Protein AF-A0A0C2MKM5-F1 (afdb_monomer_lite)

Sequence (102 aa):
MLTIRDTMNKFSLKQKVVAFSADNTNSDFGGAYLIGTRNIYANLKRALGRFEMLDIGFSAYILHEAMQTAAECLPSDVEYIVCMIFQYISICTVRVEKLKDF

pLDDT: mean 84.59, std 7.72, range [51.5, 93.44]

Radius of gyration: 22.93 Å; chains: 1; bounding box: 51×42×45 Å

Foldseek 3Di:
DQDPVNVCVVVVCLVVQQEDEDAPDCQAQHDPVQGLHNHPPNVSCVVSVPPRYYYDYDPVNVVVVVVVVVCVPDPDNPVVVVVVVVVVCVVVVVVVVVVVVD

Structure (mmCIF, N/CA/C/O backbone):
data_AF-A0A0C2MKM5-F1
#
_entry.id   AF-A0A0C2MKM5-F1
#
loop_
_atom_site.group_PDB
_atom_site.id
_atom_site.type_symbol
_atom_site.label_atom_id
_atom_site.label_alt_id
_atom_site.label_comp_id
_atom_site.label_asym_id
_atom_site.label_entity_id
_atom_site.label_seq_id
_atom_site.pdbx_PDB_ins_code
_atom_site.Cartn_x
_atom_site.Cartn_y
_atom_site.Cartn_z
_atom_site.occupancy
_atom_site.B_iso_or_equiv
_atom_site.auth_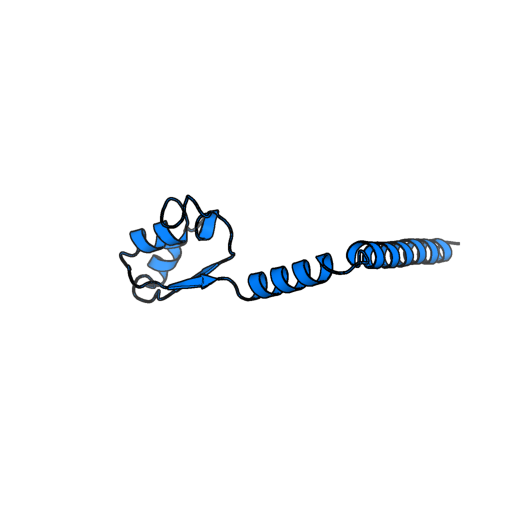seq_id
_atom_site.auth_comp_id
_atom_site.auth_asym_id
_atom_site.auth_atom_id
_atom_site.pdbx_PDB_model_num
ATOM 1 N N . MET A 1 1 ? 5.564 14.124 17.395 1.00 51.50 1 MET A N 1
ATOM 2 C CA . MET A 1 1 ? 4.864 13.340 16.355 1.00 51.50 1 MET A CA 1
ATOM 3 C C . MET A 1 1 ? 3.447 13.084 16.850 1.00 51.50 1 MET A C 1
ATOM 5 O O . MET A 1 1 ? 3.309 12.487 17.906 1.00 51.50 1 MET A O 1
ATOM 9 N N . LEU A 1 2 ? 2.422 13.619 16.180 1.00 64.38 2 LEU A N 1
ATOM 10 C CA . LEU A 1 2 ? 1.019 13.344 16.527 1.00 64.38 2 LEU A CA 1
ATOM 11 C C . LEU A 1 2 ? 0.650 11.960 15.997 1.00 64.38 2 LEU A C 1
ATOM 13 O O . LEU A 1 2 ? 0.889 11.674 14.824 1.00 64.38 2 LEU A O 1
ATOM 17 N N . THR A 1 3 ? 0.088 11.100 16.843 1.00 84.62 3 THR A N 1
ATOM 18 C CA . THR A 1 3 ? -0.397 9.794 16.388 1.00 84.62 3 THR A CA 1
ATOM 19 C C . THR A 1 3 ? -1.752 9.945 15.693 1.00 84.62 3 THR A C 1
ATOM 21 O O . THR A 1 3 ? -2.487 10.906 15.934 1.00 84.62 3 THR A O 1
ATOM 24 N N . ILE A 1 4 ? -2.140 8.967 14.864 1.00 85.62 4 ILE A N 1
ATOM 25 C CA . ILE A 1 4 ? -3.470 8.929 14.219 1.00 85.62 4 ILE A CA 1
ATOM 26 C C . ILE A 1 4 ? -4.587 9.080 15.271 1.00 85.62 4 ILE A C 1
ATOM 28 O O . ILE A 1 4 ? -5.587 9.763 15.046 1.00 85.62 4 ILE A O 1
ATOM 32 N N . ARG A 1 5 ? -4.395 8.502 16.465 1.00 83.56 5 ARG A N 1
ATOM 33 C CA . ARG A 1 5 ? -5.350 8.571 17.577 1.00 83.56 5 ARG A CA 1
ATOM 34 C C . ARG A 1 5 ? -5.530 9.988 18.114 1.00 83.56 5 ARG A C 1
ATOM 36 O O . ARG A 1 5 ? -6.666 10.382 18.380 1.00 83.56 5 ARG A O 1
ATOM 43 N N . ASP A 1 6 ? -4.443 10.741 18.245 1.00 89.56 6 ASP A N 1
ATOM 44 C CA . ASP A 1 6 ? -4.471 12.117 18.750 1.00 89.56 6 ASP A CA 1
ATOM 45 C C . ASP A 1 6 ? -5.217 13.033 17.781 1.00 89.56 6 ASP A C 1
ATOM 47 O O . ASP A 1 6 ? -6.090 13.799 18.193 1.00 89.56 6 ASP A O 1
ATOM 51 N N . THR A 1 7 ? -4.956 12.880 16.481 1.00 90.44 7 THR A N 1
ATOM 52 C CA . THR A 1 7 ? -5.672 13.598 15.420 1.00 90.44 7 THR A CA 1
ATOM 53 C C . THR A 1 7 ? -7.166 13.273 15.444 1.00 90.44 7 THR A C 1
ATOM 55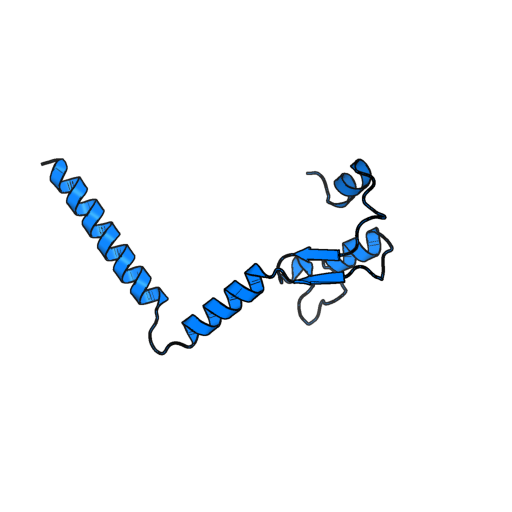 O O . THR A 1 7 ? -7.998 14.179 15.464 1.00 90.44 7 THR A O 1
ATOM 58 N N . MET A 1 8 ? -7.539 11.993 15.530 1.00 89.00 8 MET A N 1
ATOM 59 C CA . MET A 1 8 ? -8.953 11.603 15.596 1.00 89.00 8 MET A CA 1
ATOM 60 C C . MET A 1 8 ? -9.665 12.132 16.845 1.00 89.00 8 MET A C 1
ATOM 62 O O . MET A 1 8 ? -10.836 12.502 16.758 1.00 89.00 8 MET A O 1
ATOM 66 N N . ASN A 1 9 ? -8.987 12.166 17.997 1.00 89.31 9 ASN A N 1
ATOM 67 C CA . ASN A 1 9 ? -9.532 12.742 19.227 1.00 89.31 9 ASN A CA 1
ATOM 68 C C . ASN A 1 9 ? -9.754 14.248 19.077 1.00 89.31 9 ASN A C 1
ATOM 70 O O . ASN A 1 9 ? -10.850 14.728 19.356 1.00 89.31 9 ASN A O 1
ATOM 74 N N . LYS A 1 10 ? -8.741 14.972 18.582 1.00 93.44 10 LYS A N 1
ATOM 75 C CA . LYS A 1 10 ? -8.785 16.427 18.381 1.00 93.44 10 LYS A CA 1
ATOM 76 C C . LYS A 1 10 ? -9.979 16.859 17.526 1.00 93.44 10 LYS A C 1
ATOM 78 O O . LYS A 1 10 ? -10.598 17.876 17.814 1.00 93.44 10 LYS A O 1
ATOM 83 N N . PHE A 1 11 ? -10.314 16.076 16.503 1.00 92.88 11 PHE A N 1
ATOM 84 C CA . PHE A 1 11 ? -11.400 16.384 15.567 1.00 92.88 11 PHE A CA 1
ATOM 85 C C . PHE A 1 11 ? -12.693 15.591 15.823 1.00 92.88 11 PHE A C 1
ATOM 87 O O . PHE A 1 11 ? -13.617 15.650 15.013 1.00 92.88 11 PHE A O 1
ATOM 94 N N . SER A 1 12 ? -12.787 14.846 16.932 1.00 91.69 12 SER A N 1
ATOM 95 C CA . SER A 1 12 ? -13.960 14.017 17.269 1.00 91.69 12 SER A CA 1
ATOM 96 C C . SER A 1 12 ? -14.387 13.062 16.138 1.00 91.69 12 SER A C 1
ATOM 98 O O . SER A 1 12 ? -15.572 12.865 15.865 1.00 91.69 12 SER A O 1
ATOM 100 N N . LEU A 1 13 ? -13.406 12.456 15.460 1.00 89.50 13 LEU A N 1
ATOM 101 C CA . LEU A 1 13 ? -13.621 11.629 14.265 1.00 89.50 13 LEU A CA 1
ATOM 102 C C . LEU A 1 13 ? -13.814 10.144 14.564 1.00 89.50 13 LEU A C 1
ATOM 104 O O . LEU A 1 13 ? -14.237 9.411 13.679 1.00 89.50 13 LEU A O 1
ATOM 108 N N . LYS A 1 14 ? -13.550 9.685 15.795 1.00 85.88 14 LYS A N 1
ATOM 109 C CA . LYS A 1 14 ? -13.606 8.257 16.164 1.00 85.88 14 LYS A CA 1
ATOM 110 C C . LYS A 1 14 ? -14.883 7.549 15.700 1.00 85.88 14 LYS A C 1
ATOM 112 O O . LYS A 1 14 ? -14.813 6.425 15.221 1.00 85.88 14 LYS A O 1
ATOM 117 N N . GLN A 1 15 ? -16.034 8.212 15.827 1.00 86.06 15 GLN A N 1
ATOM 118 C CA . GLN A 1 15 ? -17.338 7.650 15.457 1.00 86.06 15 GLN A CA 1
ATOM 119 C C . GLN A 1 15 ? -17.719 7.861 1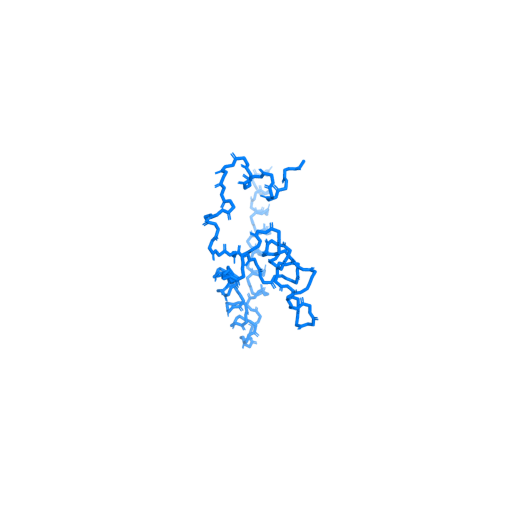3.979 1.00 86.06 15 GLN A C 1
ATOM 121 O O . GLN A 1 15 ? -18.787 7.437 13.545 1.00 86.06 15 GLN A O 1
ATOM 126 N N . LYS A 1 16 ? -16.867 8.528 13.201 1.00 88.81 16 LYS A N 1
ATOM 127 C CA . LYS A 1 16 ? -17.096 8.844 11.785 1.00 88.81 16 LYS A CA 1
ATOM 128 C C . LYS A 1 16 ? -16.220 8.016 10.846 1.00 88.81 16 LYS A C 1
ATOM 130 O O . LYS A 1 16 ? -16.433 8.048 9.641 1.00 88.81 16 LYS A O 1
ATOM 135 N N . VAL A 1 17 ? -15.244 7.279 11.379 1.00 89.12 17 VAL A N 1
ATOM 136 C CA . VAL A 1 17 ? -14.395 6.396 10.574 1.00 89.12 17 VAL A CA 1
ATOM 137 C C . VAL A 1 17 ? -15.215 5.192 10.111 1.00 89.12 17 VAL A C 1
ATOM 139 O O . VAL A 1 17 ? -15.782 4.464 10.933 1.00 89.12 17 VAL A O 1
ATOM 142 N N . VAL A 1 18 ? -15.270 5.011 8.793 1.00 90.06 18 VAL A N 1
ATOM 143 C CA . VAL A 1 18 ? -16.007 3.935 8.107 1.00 90.06 18 VAL A CA 1
ATOM 144 C C . VAL A 1 18 ? -15.084 3.005 7.323 1.00 90.06 18 VAL A C 1
ATOM 146 O O . VAL A 1 18 ? -15.381 1.825 7.177 1.00 90.06 18 VAL A O 1
ATOM 149 N N . ALA A 1 19 ? -13.937 3.508 6.872 1.00 91.38 19 ALA A N 1
ATOM 150 C CA . ALA A 1 19 ? -12.967 2.744 6.110 1.00 91.38 19 ALA A CA 1
ATOM 151 C C . ALA A 1 19 ? -11.544 3.212 6.413 1.00 91.38 19 ALA A C 1
ATOM 153 O O . ALA A 1 19 ? -11.320 4.364 6.796 1.00 91.38 19 ALA A O 1
ATOM 154 N N . PHE A 1 20 ? -10.597 2.307 6.206 1.00 90.81 20 PHE A N 1
ATOM 155 C CA . PHE A 1 20 ? -9.172 2.584 6.192 1.00 90.81 20 PHE A CA 1
ATOM 156 C C . PHE A 1 20 ? -8.633 2.226 4.812 1.00 90.81 20 PHE A C 1
ATOM 158 O O . PHE A 1 20 ? -8.825 1.106 4.340 1.00 90.81 20 PHE A O 1
ATOM 165 N N . SER A 1 21 ? -7.983 3.195 4.173 1.00 91.12 21 SER A N 1
ATOM 166 C CA . SER A 1 21 ? -7.313 3.001 2.895 1.00 91.12 21 SER A CA 1
ATOM 167 C C . SER A 1 21 ? -5.847 3.361 3.024 1.00 91.12 21 SER A C 1
ATOM 169 O O . SER A 1 21 ? -5.520 4.401 3.600 1.00 91.12 21 SER A O 1
ATOM 171 N N . ALA A 1 22 ? -4.994 2.475 2.529 1.00 89.38 22 ALA A N 1
ATOM 172 C CA . ALA A 1 22 ? -3.549 2.591 2.608 1.00 89.38 22 ALA A CA 1
ATOM 173 C C . ALA A 1 22 ? -2.889 1.714 1.531 1.00 89.38 22 ALA A C 1
ATOM 175 O O . ALA A 1 22 ? -3.589 1.061 0.744 1.00 89.38 22 ALA A O 1
ATOM 176 N N . ASP A 1 23 ? -1.560 1.728 1.468 1.00 85.00 23 ASP A N 1
ATOM 177 C CA . ASP A 1 23 ? -0.827 0.868 0.543 1.00 85.00 23 ASP A CA 1
ATOM 178 C C . ASP A 1 23 ? -0.931 -0.608 0.969 1.00 85.00 23 ASP A C 1
ATOM 180 O O . ASP A 1 23 ? -1.282 -0.924 2.104 1.00 85.00 23 ASP A O 1
ATOM 184 N N . ASN A 1 24 ? -0.666 -1.550 0.059 1.00 80.75 24 ASN A N 1
ATOM 185 C CA . ASN A 1 24 ? -0.757 -2.977 0.392 1.00 80.75 24 ASN A CA 1
ATOM 186 C C . ASN A 1 24 ? 0.499 -3.494 1.119 1.00 80.75 24 ASN A C 1
ATOM 188 O O . ASN A 1 24 ? 0.906 -4.643 0.934 1.00 80.75 24 ASN A O 1
ATOM 192 N N . THR A 1 25 ? 1.171 -2.650 1.907 1.00 85.94 25 THR A N 1
ATOM 193 C CA . THR A 1 25 ? 2.341 -3.097 2.656 1.00 85.94 25 THR A CA 1
ATOM 194 C C . THR A 1 25 ? 1.932 -3.980 3.829 1.00 85.94 25 THR A C 1
ATOM 196 O O . THR A 1 25 ? 0.867 -3.848 4.442 1.00 85.94 25 THR A O 1
ATOM 199 N N . ASN A 1 26 ? 2.847 -4.872 4.214 1.00 87.62 26 ASN A N 1
ATOM 200 C CA . ASN A 1 26 ? 2.660 -5.743 5.374 1.00 87.62 26 ASN A CA 1
ATOM 201 C C . ASN A 1 26 ? 2.435 -4.962 6.681 1.00 87.62 26 ASN A C 1
ATOM 203 O O . ASN A 1 26 ? 1.847 -5.500 7.616 1.00 87.62 26 ASN A O 1
ATOM 207 N N . SER A 1 27 ? 2.903 -3.716 6.763 1.00 89.44 27 SER A N 1
ATOM 208 C CA . SER A 1 27 ? 2.702 -2.849 7.926 1.00 89.44 27 SER A CA 1
ATOM 209 C C . SER A 1 27 ? 1.249 -2.389 8.054 1.00 89.44 27 SER A C 1
ATOM 211 O O . SER A 1 27 ? 0.726 -2.312 9.171 1.00 89.44 27 SER A O 1
ATOM 213 N N . ASP A 1 28 ? 0.587 -2.132 6.926 1.00 90.44 28 ASP A N 1
ATOM 214 C CA . ASP A 1 28 ? -0.745 -1.535 6.884 1.00 90.44 28 ASP A CA 1
ATOM 215 C C . ASP A 1 28 ? -1.846 -2.576 7.080 1.00 90.44 28 ASP A C 1
ATOM 217 O O . ASP A 1 28 ? -2.649 -2.448 8.015 1.00 90.44 28 ASP A O 1
ATOM 221 N N . PHE A 1 29 ? -1.829 -3.646 6.280 1.00 89.38 29 PHE A N 1
ATOM 222 C CA . PHE A 1 29 ? -2.868 -4.689 6.289 1.00 89.38 29 PHE A CA 1
ATOM 223 C C . PHE A 1 29 ? -2.396 -6.052 6.821 1.00 89.38 29 PHE A C 1
ATOM 225 O O . PHE A 1 29 ? -3.219 -6.884 7.218 1.00 89.38 29 PHE A O 1
ATOM 232 N N . GLY A 1 30 ? -1.081 -6.257 6.945 1.00 86.69 30 GLY A N 1
ATOM 233 C CA . GLY A 1 30 ? -0.488 -7.549 7.298 1.00 86.69 30 GLY A CA 1
ATOM 234 C C . GLY A 1 30 ? -0.205 -8.399 6.060 1.00 86.69 30 GLY A C 1
ATOM 235 O O . GLY A 1 30 ? -1.036 -8.502 5.166 1.00 86.69 30 GLY A O 1
ATOM 236 N N . GLY A 1 31 ? 0.963 -9.044 6.018 1.00 81.31 31 GLY A N 1
ATOM 237 C CA . GLY A 1 31 ? 1.250 -10.054 4.991 1.00 81.31 31 GLY A CA 1
ATOM 238 C C . GLY A 1 31 ? 0.406 -11.316 5.185 1.00 81.31 31 GLY A C 1
ATOM 239 O O . GLY A 1 31 ? -0.245 -11.456 6.216 1.00 81.31 31 GLY A O 1
ATOM 240 N N . ALA A 1 32 ? 0.468 -12.275 4.254 1.00 80.75 32 ALA A N 1
ATOM 241 C CA . ALA A 1 32 ? -0.380 -13.481 4.240 1.00 80.75 32 ALA A CA 1
ATOM 242 C C . ALA A 1 32 ? -0.528 -14.203 5.601 1.00 80.75 32 ALA A C 1
ATOM 244 O O . ALA A 1 32 ? -1.613 -14.659 5.948 1.00 80.75 32 ALA A O 1
ATOM 245 N N . TYR A 1 33 ? 0.543 -14.262 6.401 1.00 76.69 33 TYR A N 1
ATOM 246 C CA . TYR A 1 33 ? 0.564 -14.916 7.719 1.00 76.69 33 TYR A CA 1
ATOM 247 C C . TYR A 1 33 ? 0.227 -13.993 8.906 1.00 76.69 33 TYR A C 1
ATOM 249 O O . TYR A 1 33 ? 0.124 -14.455 10.040 1.00 76.69 33 TYR A O 1
ATOM 257 N N . LEU A 1 34 ? 0.099 -12.686 8.670 1.00 76.00 34 LEU A N 1
ATOM 258 C CA . LEU A 1 34 ? -0.098 -11.636 9.678 1.00 76.00 34 LEU A CA 1
ATOM 259 C C . LEU A 1 34 ? -1.415 -10.866 9.483 1.00 76.00 34 LEU A C 1
ATOM 261 O O . LEU A 1 34 ? -1.666 -9.882 10.183 1.00 76.00 34 LEU A O 1
ATOM 265 N N . ILE A 1 35 ? -2.281 -11.298 8.562 1.00 78.00 35 ILE A N 1
ATOM 266 C CA . ILE A 1 35 ? -3.602 -10.690 8.369 1.00 78.00 35 ILE A CA 1
ATOM 267 C C . ILE A 1 35 ? -4.357 -10.693 9.708 1.00 78.00 35 ILE A C 1
ATOM 269 O O . ILE A 1 35 ? -4.408 -11.687 10.433 1.00 78.00 35 ILE A O 1
ATOM 273 N N . GLY A 1 36 ? -4.907 -9.534 10.072 1.00 74.94 36 GLY A N 1
ATOM 274 C CA . GLY A 1 36 ? -5.659 -9.347 11.317 1.00 74.94 36 GLY A CA 1
ATOM 275 C C . GLY A 1 36 ? -4.829 -9.227 12.605 1.00 74.94 36 GLY A C 1
ATOM 276 O O . GLY A 1 36 ? -5.407 -8.963 13.664 1.00 74.94 36 GLY A O 1
ATOM 277 N N . THR A 1 37 ? -3.496 -9.354 12.563 1.00 82.19 37 THR A N 1
ATOM 278 C CA . THR A 1 37 ? -2.643 -9.199 13.755 1.00 82.19 37 THR A CA 1
ATOM 279 C C . THR A 1 37 ? -1.401 -8.342 13.483 1.00 82.19 37 THR A C 1
ATOM 281 O O . THR A 1 37 ? -0.745 -8.466 12.462 1.00 82.19 37 THR A O 1
ATOM 284 N N . ARG A 1 38 ? -1.051 -7.456 14.429 1.00 83.62 38 ARG A N 1
ATOM 285 C CA . ARG A 1 38 ? 0.179 -6.631 14.398 1.00 83.62 38 ARG A CA 1
ATOM 286 C C . ARG A 1 38 ? 0.353 -5.718 13.164 1.00 83.62 38 ARG A C 1
ATOM 288 O O . ARG A 1 38 ? 1.481 -5.394 12.818 1.00 83.62 38 ARG A O 1
ATOM 295 N N . ASN A 1 39 ? -0.739 -5.241 12.570 1.00 90.62 39 ASN A N 1
ATOM 296 C CA . ASN A 1 39 ? -0.733 -4.233 11.499 1.00 90.62 39 ASN A CA 1
ATOM 297 C C . ASN A 1 39 ? -1.559 -2.988 11.880 1.00 90.62 39 ASN A C 1
ATOM 299 O O . ASN A 1 39 ? -2.303 -3.009 12.874 1.00 90.62 39 ASN A O 1
ATOM 303 N N . ILE A 1 40 ? -1.404 -1.890 11.129 1.00 91.06 40 ILE A N 1
ATOM 304 C CA . ILE A 1 40 ? -2.072 -0.608 11.416 1.00 91.06 40 ILE A CA 1
ATOM 305 C C . ILE A 1 40 ? -3.588 -0.768 11.385 1.00 91.06 40 ILE A C 1
ATOM 307 O O . ILE A 1 40 ? -4.249 -0.336 12.332 1.00 91.06 40 ILE A O 1
ATOM 311 N N . TYR A 1 41 ? -4.133 -1.428 10.363 1.00 91.25 41 TYR A N 1
ATOM 312 C CA . TYR A 1 41 ? -5.571 -1.632 10.223 1.00 91.25 41 TYR A CA 1
ATOM 313 C C . TYR A 1 41 ? -6.172 -2.354 11.440 1.00 91.25 41 TYR A C 1
ATOM 315 O O . TYR A 1 41 ? -7.093 -1.843 12.079 1.00 91.25 41 TYR A O 1
ATOM 323 N N . ALA A 1 42 ? -5.603 -3.492 11.842 1.00 90.44 42 ALA A N 1
ATOM 324 C CA . ALA A 1 42 ? -6.053 -4.276 12.991 1.00 90.44 42 ALA A CA 1
ATOM 325 C C . ALA A 1 42 ? -5.922 -3.502 14.313 1.00 90.44 42 ALA A C 1
ATOM 327 O O . ALA A 1 42 ? -6.808 -3.564 15.175 1.00 90.44 42 ALA A O 1
ATOM 328 N N . ASN A 1 43 ? -4.837 -2.741 14.479 1.00 90.62 43 ASN A N 1
ATOM 329 C CA . ASN A 1 43 ? -4.627 -1.909 15.662 1.00 90.62 43 ASN A CA 1
ATOM 330 C C . ASN A 1 43 ? -5.618 -0.741 15.721 1.00 90.62 43 ASN A C 1
ATOM 332 O O . ASN A 1 43 ? -6.176 -0.472 16.786 1.00 90.62 43 ASN A O 1
ATOM 336 N N . LEU A 1 44 ? -5.881 -0.083 14.591 1.00 90.06 44 LEU A N 1
ATOM 337 C CA . LEU A 1 44 ? -6.843 1.009 14.474 1.00 90.06 44 LEU A CA 1
ATOM 338 C C . LEU A 1 44 ? -8.267 0.511 14.739 1.00 90.06 44 LEU A C 1
ATOM 340 O O . LEU A 1 44 ? -8.984 1.094 15.553 1.00 90.06 44 LEU A O 1
ATOM 344 N N . LYS A 1 45 ? -8.635 -0.625 14.140 1.00 89.50 45 LYS A N 1
ATOM 345 C CA . LYS A 1 45 ? -9.922 -1.304 14.333 1.00 89.50 45 LYS A CA 1
ATOM 346 C C . LYS A 1 45 ? -10.185 -1.607 15.810 1.00 89.50 45 LYS A C 1
ATOM 348 O O . LYS A 1 45 ? -11.239 -1.250 16.342 1.00 89.50 45 LYS A O 1
ATOM 353 N N . ARG A 1 46 ? -9.187 -2.172 16.506 1.00 89.06 46 ARG A N 1
ATOM 354 C CA . ARG A 1 46 ? -9.242 -2.447 17.954 1.00 89.06 46 ARG A CA 1
ATOM 355 C C . ARG A 1 46 ? -9.304 -1.165 18.785 1.00 89.06 46 ARG A C 1
ATOM 357 O O . ARG A 1 46 ? -10.094 -1.082 19.718 1.00 89.06 46 ARG A O 1
ATOM 364 N N . ALA A 1 47 ? -8.500 -0.158 18.446 1.00 87.19 47 ALA A N 1
ATOM 365 C CA . ALA A 1 47 ? -8.443 1.106 19.181 1.00 87.19 47 ALA A CA 1
ATOM 366 C C . ALA A 1 47 ? -9.727 1.946 19.060 1.00 87.19 47 ALA A C 1
ATOM 368 O O . ALA A 1 47 ? -10.002 2.760 19.949 1.00 87.19 47 ALA A O 1
ATOM 369 N N . LEU A 1 48 ? -10.478 1.768 17.969 1.00 87.12 48 LEU A N 1
ATOM 370 C CA . LEU A 1 48 ? -11.763 2.417 17.714 1.00 87.12 48 LEU A CA 1
ATOM 371 C C . LEU A 1 48 ? -12.967 1.592 18.190 1.00 87.12 48 LEU A C 1
ATOM 373 O O . LEU A 1 48 ? -14.055 2.149 18.297 1.00 87.12 48 LEU A O 1
ATOM 377 N N . GLY A 1 49 ? -12.790 0.296 18.471 1.00 86.44 49 GLY A N 1
ATOM 378 C CA . GLY A 1 49 ? -13.895 -0.610 18.803 1.00 86.44 49 GLY A CA 1
ATOM 379 C C . GLY A 1 49 ? -14.883 -0.799 17.646 1.00 86.44 49 GLY A C 1
ATOM 380 O O . GLY A 1 49 ? -16.063 -1.037 17.885 1.00 86.44 49 GLY A O 1
ATOM 381 N N . ARG A 1 50 ? -14.425 -0.644 16.394 1.00 79.94 50 ARG A N 1
ATOM 382 C CA . ARG A 1 50 ? -15.274 -0.655 15.191 1.00 79.94 50 ARG A CA 1
ATOM 383 C C . ARG A 1 50 ? -15.017 -1.885 14.339 1.00 79.94 50 ARG A C 1
ATOM 385 O O . ARG A 1 50 ? -14.136 -1.879 13.488 1.00 79.94 50 ARG A O 1
ATOM 392 N N . PHE A 1 51 ? -15.801 -2.938 14.536 1.00 76.38 51 PHE A N 1
ATOM 393 C CA . PHE A 1 51 ? -15.614 -4.190 13.797 1.00 76.38 51 PHE A CA 1
ATOM 394 C C . PHE A 1 51 ? -16.095 -4.136 12.336 1.00 76.38 51 PHE A C 1
ATOM 396 O O . PHE A 1 51 ? -15.636 -4.938 11.526 1.00 76.38 51 PHE A O 1
ATOM 403 N N . GLU A 1 52 ? -16.914 -3.145 11.981 1.00 84.81 52 G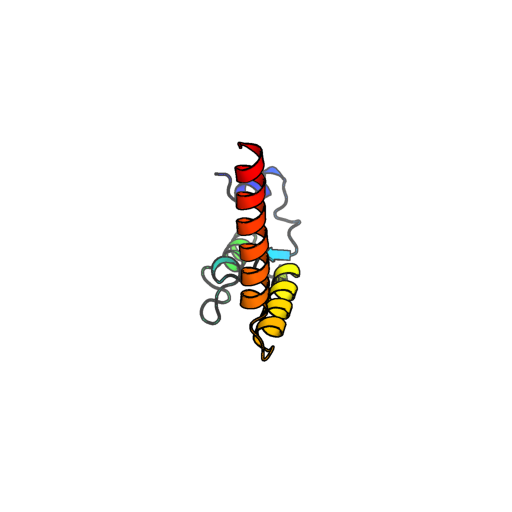LU A N 1
ATOM 404 C CA . GLU A 1 52 ? -17.475 -2.952 10.632 1.00 84.81 52 GLU A CA 1
ATOM 405 C C . GLU A 1 52 ? -16.634 -2.040 9.724 1.00 84.81 52 GLU A C 1
ATOM 407 O O . GLU A 1 52 ? -17.028 -1.759 8.598 1.00 84.81 52 GLU A O 1
ATOM 412 N N . MET A 1 53 ? -15.480 -1.550 10.193 1.00 89.25 53 MET A N 1
ATOM 413 C CA . MET A 1 53 ? -14.598 -0.732 9.357 1.00 89.25 53 MET A CA 1
ATOM 414 C C . MET A 1 53 ? -14.132 -1.539 8.138 1.00 89.25 53 MET A C 1
ATOM 416 O O . MET A 1 53 ? -13.722 -2.689 8.306 1.00 89.25 53 MET A O 1
ATOM 420 N N . LEU A 1 54 ? -14.190 -0.933 6.951 1.00 89.88 54 LEU A N 1
ATOM 421 C CA . LEU A 1 54 ? -13.752 -1.541 5.690 1.00 89.88 54 LEU A CA 1
ATOM 422 C C . LEU A 1 54 ? -12.243 -1.356 5.481 1.00 89.88 54 LEU A C 1
ATOM 424 O O . LEU A 1 54 ? -11.704 -0.294 5.808 1.00 89.88 54 LEU A O 1
ATOM 428 N N . ASP A 1 55 ? -11.574 -2.358 4.915 1.00 87.75 55 ASP A N 1
ATOM 429 C CA . ASP A 1 55 ? -10.245 -2.215 4.320 1.00 87.75 55 ASP A CA 1
ATOM 430 C C . ASP A 1 55 ? -10.379 -1.901 2.825 1.00 87.75 55 ASP A C 1
ATOM 432 O O . ASP A 1 55 ? -11.096 -2.561 2.080 1.00 87.75 55 ASP A O 1
ATOM 436 N N . ILE A 1 56 ? -9.729 -0.832 2.373 1.00 86.94 56 ILE A N 1
ATOM 437 C CA . ILE A 1 56 ? -9.785 -0.413 0.971 1.00 86.94 56 ILE A CA 1
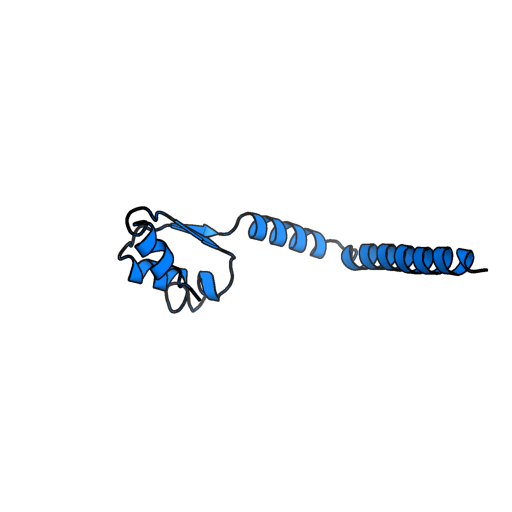ATOM 438 C C . ILE A 1 56 ? -8.358 -0.272 0.465 1.00 86.94 56 ILE A C 1
ATOM 440 O O . ILE A 1 56 ? -7.657 0.675 0.820 1.00 86.94 56 ILE A O 1
ATOM 444 N N . GLY A 1 57 ? -7.930 -1.198 -0.388 1.00 80.56 57 GLY A N 1
ATOM 445 C CA . GLY A 1 57 ? -6.622 -1.107 -1.029 1.00 80.56 57 GLY A CA 1
ATOM 446 C C . GLY A 1 57 ? -6.472 0.186 -1.835 1.00 80.56 57 GLY A C 1
ATOM 447 O O . GLY A 1 57 ? -7.434 0.700 -2.414 1.00 80.56 57 GLY A O 1
ATOM 448 N N . PHE A 1 58 ? -5.258 0.727 -1.870 1.00 83.25 58 PHE A N 1
ATOM 449 C CA . PHE A 1 58 ? -4.971 1.932 -2.635 1.00 83.25 58 PHE A CA 1
ATOM 450 C C . PHE A 1 58 ? -5.064 1.659 -4.143 1.00 83.25 58 PHE A C 1
ATOM 452 O O . PHE A 1 58 ? -4.269 0.912 -4.713 1.00 83.25 58 PHE A O 1
ATOM 459 N N . SER A 1 59 ? -6.033 2.286 -4.810 1.00 82.69 59 SER A N 1
ATOM 460 C CA . SER A 1 59 ? -6.308 2.060 -6.235 1.00 82.69 59 SER A CA 1
ATOM 461 C C . SER A 1 59 ? -5.124 2.395 -7.141 1.00 82.69 59 SER A C 1
ATOM 463 O O . SER A 1 59 ? -4.904 1.702 -8.133 1.00 82.69 59 SER A O 1
ATOM 465 N N . ALA A 1 60 ? -4.324 3.409 -6.796 1.00 82.19 60 ALA A N 1
ATOM 466 C CA . ALA A 1 60 ? -3.140 3.742 -7.580 1.00 82.19 60 ALA A CA 1
ATOM 467 C C . ALA A 1 60 ? -2.029 2.689 -7.438 1.00 82.19 60 ALA A C 1
ATOM 469 O O . ALA A 1 60 ? -1.297 2.473 -8.397 1.00 82.19 60 ALA A O 1
ATOM 470 N N . TYR A 1 61 ? -1.940 1.986 -6.300 1.00 83.56 61 TYR A N 1
ATOM 471 C CA . TYR A 1 61 ? -1.031 0.844 -6.157 1.00 83.56 61 TYR A CA 1
ATOM 472 C C . TYR A 1 61 ? -1.463 -0.320 -7.059 1.00 83.56 61 TYR A C 1
ATOM 474 O O . TYR A 1 61 ? -0.641 -0.859 -7.787 1.00 83.56 61 TYR A O 1
ATOM 482 N N . ILE A 1 62 ? -2.762 -0.642 -7.096 1.00 83.94 62 ILE A N 1
ATOM 483 C CA . ILE A 1 62 ? -3.305 -1.684 -7.989 1.00 83.94 62 ILE A CA 1
ATOM 484 C C . ILE A 1 62 ? -3.001 -1.359 -9.457 1.00 83.94 62 ILE A C 1
ATOM 486 O O . ILE A 1 62 ? -2.582 -2.230 -10.215 1.00 83.94 62 ILE A O 1
ATOM 490 N N . LEU A 1 63 ? -3.196 -0.099 -9.857 1.00 89.12 63 LEU A N 1
ATOM 491 C CA . LEU A 1 63 ? -2.880 0.349 -11.210 1.00 89.12 63 LEU A CA 1
ATOM 492 C C . LEU A 1 63 ? -1.377 0.249 -11.504 1.00 89.12 63 LEU A C 1
ATOM 494 O O . LEU A 1 63 ? -1.004 -0.230 -12.570 1.00 89.12 63 LEU A O 1
ATOM 498 N N . HIS A 1 64 ? -0.529 0.678 -10.566 1.00 88.31 64 HIS A N 1
ATOM 499 C CA . HIS A 1 64 ? 0.923 0.608 -10.706 1.00 88.31 64 HIS A CA 1
ATOM 500 C C . HIS A 1 64 ? 1.414 -0.835 -10.871 1.00 88.31 64 HIS A C 1
ATOM 502 O O . HIS A 1 64 ? 2.119 -1.115 -11.833 1.00 88.31 64 HIS A O 1
ATOM 508 N N . GLU A 1 65 ? 0.979 -1.753 -10.006 1.00 87.25 65 GLU A N 1
ATOM 509 C CA . GLU A 1 65 ? 1.314 -3.182 -10.092 1.00 87.25 65 GLU A CA 1
ATOM 510 C C . GLU A 1 65 ? 0.845 -3.805 -11.411 1.00 87.25 65 GLU A C 1
ATOM 512 O O . GLU A 1 65 ? 1.583 -4.562 -12.040 1.00 87.25 65 GLU A O 1
ATOM 517 N N . ALA A 1 66 ? -0.358 -3.456 -11.879 1.00 90.19 66 ALA A N 1
ATOM 518 C CA . ALA A 1 66 ? -0.863 -3.938 -13.161 1.00 90.19 66 ALA A CA 1
ATOM 519 C C . ALA A 1 66 ? -0.010 -3.441 -14.340 1.00 90.19 66 ALA A C 1
ATOM 521 O O . ALA A 1 66 ? 0.300 -4.214 -15.247 1.00 90.19 66 ALA A O 1
ATOM 522 N N . MET A 1 67 ? 0.387 -2.165 -14.326 1.00 90.25 67 MET A N 1
ATOM 523 C CA . MET A 1 67 ? 1.266 -1.587 -15.346 1.00 90.25 67 MET A CA 1
ATOM 524 C C . MET A 1 67 ? 2.666 -2.204 -15.306 1.00 90.25 67 MET A C 1
ATOM 526 O O . MET A 1 67 ? 3.197 -2.547 -16.360 1.00 90.25 67 MET A O 1
ATOM 530 N N . GLN A 1 68 ? 3.233 -2.374 -14.111 1.00 90.06 68 GLN A N 1
ATOM 531 C CA . GLN A 1 68 ? 4.541 -2.993 -13.903 1.00 90.06 68 GLN A CA 1
ATOM 532 C C . GLN A 1 68 ? 4.539 -4.437 -14.413 1.00 90.06 68 GLN A C 1
ATOM 534 O O . GLN A 1 68 ? 5.346 -4.785 -15.268 1.00 90.06 68 GLN A O 1
ATOM 539 N N . THR A 1 69 ? 3.563 -5.243 -13.989 1.00 90.81 69 THR A N 1
ATOM 540 C CA . THR A 1 69 ? 3.414 -6.635 -14.441 1.00 90.81 69 THR A CA 1
ATOM 541 C C . THR A 1 69 ? 3.260 -6.713 -15.963 1.00 90.81 69 THR A C 1
ATOM 543 O O . THR A 1 69 ? 3.868 -7.563 -16.613 1.00 90.81 69 THR A O 1
ATOM 546 N N . ALA A 1 70 ? 2.462 -5.819 -16.560 1.00 90.38 70 ALA A N 1
ATOM 547 C CA . ALA A 1 70 ? 2.299 -5.768 -18.011 1.00 90.38 70 ALA A CA 1
ATOM 548 C C . ALA A 1 70 ? 3.609 -5.415 -18.733 1.00 90.38 70 ALA A C 1
ATOM 550 O O . ALA A 1 70 ? 3.888 -5.991 -19.784 1.00 90.38 70 ALA A O 1
ATOM 551 N N . ALA A 1 71 ? 4.410 -4.503 -18.175 1.00 88.00 71 ALA A N 1
ATOM 552 C CA . ALA A 1 71 ? 5.717 -4.144 -18.716 1.00 88.00 71 ALA A CA 1
ATOM 553 C C . ALA A 1 71 ? 6.725 -5.300 -18.597 1.00 88.00 71 ALA A C 1
ATOM 555 O O . ALA A 1 71 ? 7.425 -5.588 -19.563 1.00 88.00 71 ALA A O 1
ATOM 556 N N . GLU A 1 72 ? 6.744 -6.008 -17.466 1.00 85.38 72 GLU A N 1
ATOM 557 C CA . GLU A 1 72 ? 7.602 -7.180 -17.231 1.00 85.38 72 GLU A CA 1
ATOM 558 C C . GLU A 1 72 ? 7.248 -8.379 -18.124 1.00 85.38 72 GLU A C 1
ATOM 560 O O . GLU A 1 72 ? 8.112 -9.189 -18.455 1.00 85.38 72 GLU A O 1
ATOM 565 N N . CYS A 1 73 ? 5.988 -8.499 -18.554 1.00 89.12 73 CYS A N 1
ATOM 566 C CA . CYS A 1 73 ? 5.563 -9.540 -19.495 1.00 89.12 73 CYS A CA 1
ATOM 567 C C . CYS A 1 73 ? 6.003 -9.279 -20.943 1.00 89.12 73 CYS A C 1
ATOM 569 O O . CYS A 1 73 ? 5.827 -10.152 -21.800 1.00 89.12 73 CYS A O 1
ATOM 571 N N . LEU A 1 74 ? 6.521 -8.089 -21.259 1.00 87.19 74 LEU A N 1
ATOM 572 C CA . LEU A 1 74 ? 6.989 -7.804 -22.608 1.00 87.19 74 LEU A CA 1
ATOM 573 C C . LEU A 1 74 ? 8.295 -8.570 -22.878 1.00 87.19 74 LEU A C 1
ATOM 575 O O . LEU A 1 74 ? 9.183 -8.617 -22.033 1.00 87.19 74 LEU A O 1
ATOM 579 N N . PRO A 1 75 ? 8.469 -9.129 -24.087 1.00 84.88 75 PRO A N 1
ATOM 580 C CA . PRO A 1 75 ? 9.698 -9.832 -24.465 1.00 84.88 75 PRO A CA 1
ATOM 581 C C . PRO A 1 75 ? 10.914 -8.899 -24.592 1.00 84.88 75 PRO A C 1
ATOM 583 O O . PRO A 1 75 ? 12.035 -9.366 -24.789 1.00 84.88 75 PRO A O 1
ATOM 586 N N . SER A 1 76 ? 10.685 -7.589 -24.509 1.00 81.38 76 SER A N 1
ATOM 587 C CA . SER A 1 76 ? 11.699 -6.547 -24.549 1.00 81.38 76 SER A CA 1
ATOM 588 C C . SER A 1 76 ? 11.674 -5.790 -23.233 1.00 81.38 76 SER A C 1
ATOM 590 O O . SER A 1 76 ? 10.607 -5.374 -22.784 1.00 81.38 76 SER A O 1
ATOM 592 N N . ASP A 1 77 ? 12.851 -5.546 -22.668 1.00 85.69 77 ASP A N 1
ATOM 593 C CA . ASP A 1 77 ? 13.005 -4.751 -21.456 1.00 85.69 77 ASP A CA 1
ATOM 594 C C . ASP A 1 77 ? 12.755 -3.264 -21.769 1.00 85.69 77 ASP A C 1
ATOM 596 O O . ASP A 1 77 ? 13.630 -2.526 -22.236 1.00 85.69 77 ASP A O 1
ATOM 600 N N . VAL A 1 78 ? 11.502 -2.838 -21.589 1.00 83.81 78 VAL A N 1
ATOM 601 C CA . VAL A 1 78 ? 11.073 -1.455 -21.836 1.00 83.81 78 VAL A CA 1
ATOM 602 C C . VAL A 1 78 ? 11.781 -0.489 -20.890 1.00 83.81 78 VAL A C 1
ATOM 604 O O . VAL A 1 78 ? 12.130 0.615 -21.311 1.00 83.81 78 VAL A O 1
ATOM 607 N N . GLU A 1 79 ? 12.043 -0.900 -19.648 1.00 83.75 79 GLU A N 1
ATOM 608 C CA . GLU A 1 79 ? 12.775 -0.089 -18.675 1.00 83.75 79 GLU A CA 1
ATOM 609 C C . GLU A 1 79 ? 14.199 0.183 -19.167 1.00 83.75 79 GLU A C 1
ATOM 611 O O . GLU A 1 79 ? 14.642 1.336 -19.182 1.00 83.75 79 GLU A O 1
ATOM 616 N N . TYR A 1 80 ? 14.878 -0.845 -19.678 1.00 87.38 80 TYR A N 1
ATOM 617 C CA . TYR A 1 80 ? 16.201 -0.707 -20.279 1.00 87.38 80 TYR A CA 1
ATOM 618 C C . TYR A 1 80 ? 16.196 0.235 -21.489 1.00 87.38 80 TYR A C 1
ATOM 620 O O . TYR A 1 80 ? 17.057 1.113 -21.594 1.00 87.38 8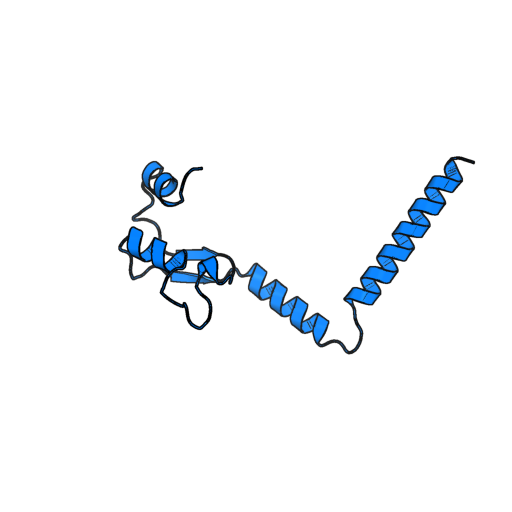0 TYR A O 1
ATOM 628 N N . ILE A 1 81 ? 15.209 0.118 -22.385 1.00 88.25 81 ILE A N 1
ATOM 629 C CA . ILE A 1 81 ? 15.083 1.005 -23.556 1.00 88.25 81 ILE A CA 1
ATOM 630 C C . ILE A 1 81 ? 14.895 2.464 -23.118 1.00 88.25 81 ILE A C 1
ATOM 632 O O . ILE A 1 81 ? 15.575 3.359 -23.631 1.00 88.25 81 ILE A O 1
ATOM 636 N N . VAL A 1 82 ? 14.008 2.716 -22.151 1.00 88.56 82 VAL A N 1
ATOM 637 C CA . VAL A 1 82 ? 13.767 4.064 -21.613 1.00 88.56 82 VAL A CA 1
ATOM 638 C C . VAL A 1 82 ? 15.025 4.609 -20.935 1.00 88.56 82 VAL A C 1
ATOM 640 O O . VAL A 1 82 ? 15.396 5.759 -21.181 1.00 88.56 82 VAL A O 1
ATOM 643 N N . CYS A 1 83 ? 15.733 3.785 -20.158 1.00 89.62 83 CYS A N 1
ATOM 644 C CA . CYS A 1 83 ? 16.999 4.160 -19.532 1.00 89.62 83 CYS A CA 1
ATOM 645 C C . CYS A 1 83 ? 18.065 4.532 -20.569 1.00 89.62 83 CYS A C 1
ATOM 647 O O . CYS A 1 83 ? 18.750 5.540 -20.401 1.00 89.62 83 CYS A O 1
ATOM 649 N N . MET A 1 84 ? 18.178 3.777 -21.665 1.00 91.69 84 MET A N 1
ATOM 650 C CA . MET A 1 84 ? 19.118 4.068 -22.752 1.00 91.69 84 MET A CA 1
ATOM 651 C C . MET A 1 84 ? 18.802 5.394 -23.453 1.00 91.69 84 MET A C 1
ATOM 653 O O . MET A 1 84 ? 19.708 6.196 -23.693 1.00 91.69 84 MET A O 1
ATOM 657 N N . ILE A 1 85 ? 17.524 5.668 -23.737 1.00 91.12 85 ILE A N 1
ATOM 658 C CA . ILE A 1 85 ? 17.086 6.947 -24.322 1.00 91.12 85 ILE A CA 1
ATOM 659 C C . ILE A 1 85 ? 17.384 8.101 -23.360 1.00 91.12 85 ILE A C 1
ATOM 661 O O . ILE A 1 85 ? 17.954 9.116 -23.768 1.00 91.12 85 ILE A O 1
ATOM 665 N N . PHE A 1 86 ? 17.045 7.944 -22.079 1.00 90.62 86 PHE A N 1
ATOM 666 C CA . PHE A 1 86 ? 17.305 8.957 -21.059 1.00 90.62 86 PHE A CA 1
ATOM 667 C C . PHE A 1 86 ? 18.802 9.247 -20.914 1.00 90.62 86 PHE A C 1
ATOM 669 O O . PHE A 1 86 ? 19.205 10.410 -20.913 1.00 90.62 86 PHE A O 1
ATOM 676 N N . GLN A 1 87 ? 19.641 8.209 -20.856 1.00 91.31 87 GLN A N 1
ATOM 677 C CA . GLN A 1 87 ? 21.096 8.356 -20.800 1.00 91.31 87 GLN A CA 1
ATOM 678 C C . GLN A 1 87 ? 21.642 9.060 -22.042 1.00 91.31 87 GLN A C 1
ATOM 680 O O . GLN A 1 87 ? 22.463 9.967 -21.909 1.00 91.31 87 GLN A O 1
ATOM 685 N N . TYR A 1 88 ? 21.168 8.696 -23.237 1.00 89.31 88 TYR A N 1
ATOM 686 C CA . TYR A 1 88 ? 21.567 9.360 -24.476 1.00 89.31 88 TYR A CA 1
ATOM 687 C C . TYR A 1 88 ? 21.231 10.855 -24.443 1.00 89.31 88 TYR A C 1
ATOM 689 O O . TYR A 1 88 ? 22.116 11.686 -24.656 1.00 89.31 88 TYR A O 1
ATOM 697 N N . ILE A 1 89 ? 19.987 11.210 -24.102 1.00 87.25 89 ILE A N 1
ATOM 698 C CA . ILE A 1 89 ? 19.555 12.611 -23.993 1.00 87.25 89 ILE A CA 1
ATOM 699 C C . ILE A 1 89 ? 20.366 13.341 -22.919 1.00 87.25 89 ILE A C 1
ATOM 701 O O . ILE A 1 89 ? 20.830 14.451 -23.164 1.00 87.25 89 ILE A O 1
ATOM 705 N N . SER A 1 90 ? 20.582 12.731 -21.754 1.00 86.81 90 SER A N 1
ATOM 706 C CA . SER A 1 90 ? 21.361 13.318 -20.659 1.00 86.81 90 SER A CA 1
ATOM 707 C C . SER A 1 90 ? 22.806 13.613 -21.081 1.00 86.81 90 SER A C 1
ATOM 709 O O . SER A 1 90 ? 23.272 14.745 -20.942 1.00 86.81 90 SER A O 1
ATOM 711 N N . ILE A 1 91 ? 23.495 12.643 -21.693 1.00 87.50 91 ILE A N 1
ATOM 712 C CA . ILE A 1 91 ? 24.867 12.809 -22.193 1.00 87.50 91 ILE A CA 1
ATOM 713 C C . ILE A 1 91 ? 24.921 13.870 -23.292 1.00 87.50 91 ILE A C 1
ATOM 715 O O . ILE A 1 91 ? 25.793 14.739 -23.261 1.00 87.50 91 ILE A O 1
ATOM 719 N N . CYS A 1 92 ? 24.013 13.813 -24.266 1.00 75.69 92 CYS A N 1
ATOM 720 C CA . CYS A 1 92 ? 23.972 14.782 -25.356 1.00 75.69 92 CYS A CA 1
ATOM 721 C C . CYS A 1 92 ? 23.673 16.193 -24.846 1.00 75.69 92 CYS A C 1
ATOM 723 O O . CYS A 1 92 ? 24.340 17.127 -25.275 1.00 75.69 92 CYS A O 1
ATOM 725 N N . THR A 1 93 ? 22.768 16.350 -23.880 1.00 79.12 93 THR A N 1
ATOM 726 C CA . THR A 1 93 ? 22.466 17.646 -23.251 1.00 79.12 93 THR A CA 1
ATOM 727 C C . THR A 1 93 ? 23.695 18.194 -22.529 1.00 79.12 93 THR A C 1
ATOM 729 O O . THR A 1 93 ? 24.103 19.321 -22.787 1.00 79.12 93 THR A O 1
ATOM 732 N N . VAL A 1 94 ? 24.366 17.380 -21.704 1.00 70.44 94 VAL A N 1
ATOM 733 C CA . VAL A 1 94 ? 25.608 17.783 -21.018 1.00 70.44 94 VAL A CA 1
ATOM 734 C C . VAL A 1 94 ? 26.711 18.159 -22.015 1.00 70.44 94 VAL A C 1
ATOM 736 O O . VAL A 1 94 ? 27.458 19.107 -21.780 1.00 70.44 94 VAL A O 1
ATOM 739 N N . ARG A 1 95 ? 26.833 17.437 -23.135 1.00 69.06 95 ARG A N 1
ATOM 740 C CA . ARG A 1 95 ? 27.816 17.747 -24.188 1.00 69.06 95 ARG A CA 1
ATOM 741 C C . ARG A 1 95 ? 27.488 19.043 -24.927 1.00 69.06 95 ARG A C 1
ATOM 743 O O . ARG A 1 95 ? 28.405 19.810 -25.196 1.00 69.06 95 ARG A O 1
ATOM 750 N N . VAL A 1 96 ? 26.215 19.288 -25.233 1.00 70.38 96 VAL A N 1
ATOM 751 C CA . VAL A 1 96 ? 25.754 20.523 -25.885 1.00 70.38 96 VAL A CA 1
ATOM 752 C C . VAL A 1 96 ? 25.963 21.733 -24.976 1.00 70.38 96 VAL A C 1
ATOM 754 O O . VAL A 1 96 ? 26.442 22.752 -25.457 1.00 70.38 96 VAL A O 1
ATOM 757 N N . GLU A 1 97 ? 25.683 21.626 -23.675 1.00 74.31 97 GLU A N 1
ATOM 758 C CA . GLU A 1 97 ? 25.956 22.722 -22.735 1.00 74.31 97 GLU A CA 1
ATOM 759 C C . GLU A 1 97 ? 27.459 23.006 -22.616 1.00 74.31 97 GLU A C 1
ATOM 761 O O . GLU A 1 97 ? 27.864 24.155 -22.741 1.00 74.31 97 GLU A O 1
ATOM 766 N N . LYS A 1 98 ? 28.312 21.975 -22.513 1.00 66.62 98 LYS A N 1
ATOM 767 C CA . LYS A 1 98 ? 29.777 22.163 -22.503 1.00 66.62 98 LYS A CA 1
ATOM 768 C C . LYS A 1 98 ? 30.328 22.812 -23.775 1.00 66.62 98 LYS A C 1
ATOM 770 O O . LYS A 1 98 ? 31.371 23.446 -23.714 1.00 66.62 98 LYS A O 1
ATOM 775 N N . LEU A 1 99 ? 29.675 22.630 -24.923 1.00 64.12 99 LEU A N 1
ATOM 776 C CA . LEU A 1 99 ? 30.070 23.258 -26.189 1.00 64.12 99 LEU A CA 1
ATOM 777 C C . LEU A 1 99 ? 29.728 24.754 -26.250 1.00 64.12 99 LEU A C 1
ATOM 779 O O . LEU A 1 99 ? 30.293 25.439 -27.091 1.00 64.12 99 LEU A O 1
ATOM 783 N N . LYS A 1 100 ? 28.836 25.265 -25.387 1.00 72.88 100 LYS A N 1
ATOM 784 C CA . LYS A 1 100 ? 28.543 26.707 -25.282 1.00 72.88 100 LYS A CA 1
ATOM 785 C C . LYS A 1 100 ? 29.605 27.483 -24.495 1.00 72.88 100 LYS A C 1
ATOM 787 O O . LYS A 1 100 ? 29.628 28.706 -24.582 1.00 72.88 100 LYS A O 1
ATOM 792 N N . ASP A 1 101 ? 30.445 26.786 -23.729 1.00 71.00 101 ASP A N 1
ATOM 793 C CA . ASP A 1 101 ? 31.547 27.379 -22.959 1.00 71.00 101 ASP A CA 1
ATOM 794 C C . ASP A 1 101 ? 32.828 27.594 -23.804 1.00 71.00 101 ASP A C 1
ATOM 796 O O . ASP A 1 101 ? 33.787 28.188 -23.308 1.00 71.00 101 ASP A O 1
ATOM 800 N N . PHE A 1 102 ? 32.857 27.104 -25.055 1.00 58.53 102 PHE A N 1
ATOM 801 C CA . PHE A 1 102 ? 33.939 27.288 -26.037 1.00 58.53 102 PHE A CA 1
ATOM 802 C C . PHE A 1 102 ? 33.569 28.345 -27.081 1.00 58.53 102 PHE A C 1
ATOM 804 O O . PHE A 1 102 ? 34.490 29.086 -27.497 1.00 58.53 102 PHE A O 1
#

Organism: Thelohanellus kitauei (NCBI:txid669202)

Secondary structure (DSSP, 8-state):
---HHHHHHHTT-TTT--EEEE-S-TTTT--TTTTTSSSHHHHHHHHHT-TTPEEEE-HHHHHHHHHHHHHHTSSS-HHHHHHHHHHHHHHHHHHHHHHTT-